Protein AF-A0A9C7UWJ5-F1 (afdb_monomer)

Solvent-accessible surface area (backbone atoms only — not comparable to full-atom values): 11246 Å² total; per-residue (Å²): 145,87,80,79,82,77,72,72,72,71,67,73,74,73,75,82,80,82,84,78,93,74,79,84,79,81,81,75,92,73,81,88,73,91,75,93,77,91,75,90,78,86,78,89,76,78,86,80,87,77,88,75,95,68,94,71,94,70,89,77,74,76,68,77,76,76,69,87,57,76,67,43,80,43,80,74,54,50,46,31,37,37,38,37,32,68,32,47,34,36,40,39,36,30,38,26,44,51,99,92,42,83,45,74,50,74,46,79,48,63,73,46,62,50,75,42,78,47,72,60,86,79,87,41,57,78,41,29,55,48,34,40,36,34,20,52,79,98,45,98,56,69,76,42,76,48,68,53,85,55,77,81,76,68,70,69,79,71,80,76,75,79,78,85,128

Mean predicted aligned error: 18.07 Å

pLDDT: mean 73.16, std 21.97, range [39.0, 98.5]

Secondary structure (DSSP, 8-state):
--SSTTSSTTSTTSSSSSS------------PPP-------------------------------------EEEEEETTEEEEES-BSEEEEEEEEEETTEEEEEEEEE--B-SEEEEE----SEEEEEEEEEEE-TT-SS-SEEEEPPPGGG------------

Sequence (165 aa):
MQTEKRRVLAVAIACLCIVGSGGVVATTHGHPTDGHRTGTMTHEQRAKTTTHDGVGTHDERSGTETSNETVQVEFVNNSTVVIHGAAERVGIGTTWYAPDGVATSYFEYGPLNGTTRIAVPVQGSGTTITYVTVYDDERATPMLTKQRPTAANMTTEPCRGESAA

Radius of gyration: 28.73 Å; Cα contacts (8 Å, |Δi|>4): 184; chains: 1; bounding box: 98×54×60 Å

Foldseek 3Di:
DPPPPPPPVVPPVVPPPPDDPPDDDDDDDDDDDDDDDDDDDDDPPDDDDDDDPDPDDDPPPVPVPQPVPPWDWADPDFFKIKIAAFFAKKKWKKWAADPVGIDIDIDMDDGDGGIDMDGHDDPHHSIGTAKMFTHHPPDPDTPDIGGDDDPVVPPDPDPPPPDDD

Structure (mmCIF, N/CA/C/O backbone):
data_AF-A0A9C7UWJ5-F1
#
_entry.id   AF-A0A9C7UWJ5-F1
#
loop_
_atom_site.group_PDB
_atom_site.id
_atom_site.type_symbol
_atom_site.label_atom_id
_atom_site.label_alt_id
_atom_site.label_comp_id
_atom_site.label_asym_id
_atom_site.label_entity_id
_atom_site.label_seq_id
_atom_site.pdbx_PDB_ins_code
_atom_site.Cartn_x
_atom_site.Cartn_y
_atom_site.Cartn_z
_atom_site.occupancy
_atom_site.B_iso_or_equiv
_atom_site.auth_seq_id
_atom_site.auth_comp_id
_atom_site.auth_asym_id
_atom_site.auth_atom_id
_atom_site.pdbx_PDB_model_num
ATOM 1 N N . MET A 1 1 ? 16.581 -33.499 -31.748 1.00 55.97 1 MET A N 1
ATOM 2 C CA . MET A 1 1 ? 15.179 -33.842 -31.414 1.00 55.97 1 MET A CA 1
ATOM 3 C C . MET A 1 1 ? 14.681 -33.049 -30.188 1.00 55.97 1 MET A C 1
ATOM 5 O O . MET A 1 1 ? 14.139 -33.631 -29.263 1.00 55.97 1 MET A O 1
ATOM 9 N N . GLN A 1 2 ? 14.886 -31.721 -30.141 1.00 52.78 2 GLN A N 1
ATOM 10 C CA . GLN A 1 2 ? 14.542 -30.864 -28.978 1.00 52.78 2 GLN A CA 1
ATOM 11 C C . GLN A 1 2 ? 14.283 -29.393 -29.392 1.00 52.78 2 GLN A C 1
ATOM 13 O O . GLN A 1 2 ? 14.484 -28.467 -28.617 1.00 52.78 2 GLN A O 1
ATOM 18 N N . THR A 1 3 ? 13.853 -29.150 -30.634 1.00 50.06 3 THR A N 1
ATOM 19 C CA . THR A 1 3 ? 13.661 -27.782 -31.167 1.00 50.06 3 THR A CA 1
ATOM 20 C C . THR A 1 3 ? 12.273 -27.520 -31.755 1.00 50.06 3 THR A C 1
ATOM 22 O O . THR A 1 3 ? 12.023 -26.429 -32.254 1.00 50.06 3 THR A O 1
ATOM 25 N N . GLU A 1 4 ? 11.326 -28.454 -31.617 1.00 51.31 4 GLU A N 1
ATOM 26 C CA . GLU A 1 4 ? 9.971 -28.321 -32.190 1.00 51.31 4 GLU A CA 1
ATOM 27 C C . GLU A 1 4 ? 8.853 -28.003 -31.183 1.00 51.31 4 GLU A C 1
ATOM 29 O O . GLU A 1 4 ? 7.706 -27.826 -31.576 1.00 51.31 4 GLU A O 1
ATOM 34 N N . LYS A 1 5 ? 9.142 -27.851 -29.883 1.00 54.97 5 LYS A N 1
ATOM 35 C CA . LYS A 1 5 ? 8.088 -27.606 -28.871 1.00 54.97 5 LYS A CA 1
ATOM 36 C C . LYS A 1 5 ? 7.760 -26.133 -28.590 1.00 54.97 5 LYS A C 1
ATOM 38 O O . LYS A 1 5 ? 6.909 -25.858 -27.755 1.00 54.97 5 LYS A O 1
ATOM 43 N N . ARG A 1 6 ? 8.392 -25.167 -29.271 1.00 54.56 6 ARG A N 1
ATOM 44 C CA . ARG A 1 6 ? 8.208 -23.727 -28.968 1.00 54.56 6 ARG A CA 1
ATOM 45 C C . ARG A 1 6 ? 7.197 -22.987 -29.848 1.00 54.56 6 ARG A C 1
ATOM 47 O O . ARG A 1 6 ? 6.965 -21.808 -29.616 1.00 54.56 6 ARG A O 1
ATOM 54 N N . ARG A 1 7 ? 6.572 -23.645 -30.830 1.00 52.50 7 ARG A N 1
ATOM 55 C CA . ARG A 1 7 ? 5.640 -22.973 -31.760 1.00 52.50 7 ARG A CA 1
ATOM 56 C C . ARG A 1 7 ? 4.157 -23.116 -31.414 1.00 52.50 7 ARG A C 1
ATOM 58 O O . ARG A 1 7 ? 3.351 -22.393 -31.980 1.00 52.50 7 ARG A O 1
ATOM 65 N N . VAL A 1 8 ? 3.790 -23.973 -30.458 1.00 50.09 8 VAL A N 1
ATOM 66 C CA . VAL A 1 8 ? 2.370 -24.214 -30.128 1.00 50.09 8 VAL A CA 1
ATOM 67 C C . VAL A 1 8 ? 1.833 -23.258 -29.049 1.00 50.09 8 VAL A C 1
ATOM 69 O O . VAL A 1 8 ? 0.631 -23.039 -28.973 1.00 50.09 8 VAL A O 1
ATOM 72 N N . LEU A 1 9 ? 2.695 -22.594 -28.266 1.00 44.88 9 LEU A N 1
ATOM 73 C CA . LEU A 1 9 ? 2.237 -21.688 -27.199 1.00 44.88 9 LEU A CA 1
ATOM 74 C C . LEU A 1 9 ? 1.886 -20.265 -27.682 1.00 44.88 9 LEU A C 1
ATOM 76 O O . LEU A 1 9 ? 1.282 -19.500 -26.940 1.00 44.88 9 LEU A O 1
ATOM 80 N N . ALA A 1 10 ? 2.227 -19.905 -28.923 1.00 46.19 10 ALA A N 1
ATOM 81 C CA . ALA A 1 10 ? 1.971 -18.563 -29.457 1.00 46.19 10 ALA A CA 1
ATOM 82 C C . ALA A 1 10 ? 0.534 -18.360 -29.979 1.00 46.19 10 ALA A C 1
ATOM 84 O O . ALA A 1 10 ? 0.124 -17.227 -30.199 1.00 46.19 10 ALA A O 1
ATOM 85 N N . VAL A 1 11 ? -0.248 -19.431 -30.163 1.00 47.09 11 VAL A N 1
ATOM 86 C CA . VAL A 1 11 ? -1.591 -19.339 -30.772 1.00 47.09 11 VAL A CA 1
ATOM 87 C C . VAL A 1 11 ? -2.708 -19.190 -29.725 1.00 47.09 11 VAL A C 1
ATOM 89 O O . VAL A 1 11 ? -3.792 -18.716 -30.048 1.00 47.09 11 VAL A O 1
ATOM 92 N N . ALA A 1 12 ? -2.450 -19.488 -28.447 1.00 45.09 12 ALA A N 1
ATOM 93 C CA . ALA A 1 12 ? -3.475 -19.403 -27.398 1.00 45.09 12 ALA A CA 1
ATOM 94 C C . ALA A 1 12 ? -3.710 -17.982 -26.838 1.00 45.09 12 ALA A C 1
ATOM 96 O O . ALA A 1 12 ? -4.739 -17.738 -26.216 1.00 45.09 12 ALA A O 1
ATOM 97 N N . ILE A 1 13 ? -2.800 -17.028 -27.073 1.00 48.97 13 ILE A N 1
ATOM 98 C CA . ILE A 1 13 ? -2.883 -15.663 -26.506 1.00 48.97 13 ILE A CA 1
ATOM 99 C C . ILE A 1 13 ? -3.601 -14.679 -27.455 1.00 48.97 13 ILE A C 1
ATOM 101 O O . ILE A 1 13 ? -3.895 -13.550 -27.083 1.00 48.97 13 ILE A O 1
ATOM 105 N N . ALA A 1 14 ? -3.970 -15.108 -28.666 1.00 45.56 14 ALA A N 1
ATOM 106 C CA . ALA A 1 14 ? -4.649 -14.250 -29.642 1.00 45.56 14 ALA A CA 1
ATOM 107 C C . ALA A 1 14 ? -6.193 -14.261 -29.553 1.00 45.56 14 ALA A C 1
ATOM 109 O O . ALA A 1 14 ? -6.839 -13.486 -30.251 1.00 45.56 14 ALA A O 1
ATOM 110 N N . CYS A 1 15 ? -6.806 -15.102 -28.708 1.00 46.84 15 CYS A N 1
ATOM 111 C CA . CYS A 1 15 ? -8.275 -15.192 -28.599 1.00 46.84 15 CYS A CA 1
ATOM 112 C C . CYS A 1 15 ? -8.894 -14.397 -27.434 1.00 46.84 15 CYS A C 1
ATOM 114 O O . CYS A 1 15 ? -10.112 -14.410 -27.290 1.00 46.84 15 CYS A O 1
ATOM 116 N N . LEU A 1 16 ? -8.109 -13.674 -26.626 1.00 47.16 16 LEU A N 1
ATOM 117 C CA . LEU A 1 16 ? -8.628 -12.920 -25.473 1.00 47.16 16 LEU A CA 1
ATOM 118 C C . LEU A 1 16 ? -8.595 -11.394 -25.681 1.00 47.16 16 LEU A C 1
ATOM 120 O O . LEU A 1 16 ? -8.307 -10.643 -24.757 1.00 47.16 16 LEU A O 1
ATOM 124 N N . CYS A 1 17 ? -8.872 -10.925 -26.902 1.00 49.44 17 CYS A N 1
ATOM 125 C CA . CYS A 1 17 ? -8.967 -9.488 -27.209 1.00 49.44 17 CYS A CA 1
ATOM 126 C C . CYS A 1 17 ? -10.304 -9.062 -27.838 1.00 49.44 17 CYS A C 1
ATOM 128 O O . CYS A 1 17 ? -10.429 -7.927 -28.284 1.00 49.44 17 CYS A O 1
ATOM 130 N N . ILE A 1 18 ? -11.318 -9.932 -27.883 1.00 55.44 18 ILE A N 1
ATOM 131 C CA . ILE A 1 18 ? -12.601 -9.620 -28.527 1.00 55.44 18 ILE A CA 1
ATOM 132 C C . ILE A 1 18 ? -13.750 -10.031 -27.606 1.00 55.44 18 ILE A C 1
ATOM 134 O O . ILE A 1 18 ? -14.342 -11.065 -27.845 1.00 55.44 18 ILE A O 1
ATOM 138 N N . VAL A 1 19 ? -14.027 -9.270 -26.543 1.00 56.53 19 VAL A N 1
ATOM 139 C CA . VAL A 1 19 ? -15.373 -8.958 -25.998 1.00 56.53 19 VAL A CA 1
ATOM 140 C C . VAL A 1 19 ? -15.148 -7.915 -24.896 1.00 56.53 19 VAL A C 1
ATOM 142 O O . VAL A 1 19 ? -14.568 -8.240 -23.865 1.00 56.53 19 VAL A O 1
ATOM 145 N N . GLY A 1 20 ? -15.595 -6.669 -25.091 1.00 48.12 20 GLY A N 1
ATOM 146 C CA . GLY A 1 20 ? -15.614 -5.695 -23.992 1.00 48.12 20 GLY A CA 1
ATOM 147 C C . GLY A 1 20 ? -15.524 -4.211 -24.345 1.00 48.12 20 GLY A C 1
ATOM 148 O O . GLY A 1 20 ? -15.174 -3.423 -23.476 1.00 48.12 20 GLY A O 1
ATOM 149 N N . SER A 1 21 ? -15.830 -3.786 -25.570 1.00 52.62 21 SER A N 1
ATOM 150 C CA . SER A 1 21 ? -16.110 -2.375 -25.869 1.00 52.62 21 SER A CA 1
ATOM 151 C C . SER A 1 21 ? -17.477 -1.976 -25.289 1.00 52.62 21 SER A C 1
ATOM 153 O O . SER A 1 21 ? -18.479 -1.899 -25.996 1.00 52.62 21 SER A O 1
ATOM 155 N N . GLY A 1 22 ? -17.525 -1.754 -23.974 1.00 45.53 22 GLY A N 1
ATOM 156 C CA . GLY A 1 22 ? -18.630 -1.081 -23.291 1.00 45.53 22 GLY A CA 1
ATOM 157 C C . GLY A 1 22 ? -18.437 0.429 -23.387 1.00 45.53 22 GLY A C 1
ATOM 158 O O . GLY A 1 22 ? -17.491 0.971 -22.823 1.00 45.53 22 GLY A O 1
ATOM 159 N N . GLY A 1 23 ? -19.296 1.088 -24.162 1.00 45.3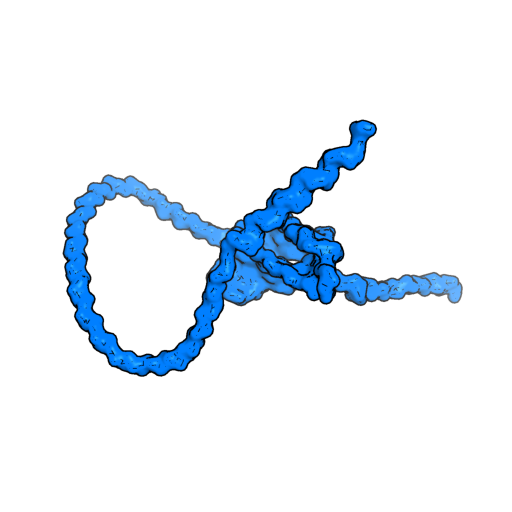4 23 GLY A N 1
ATOM 160 C CA . GLY A 1 23 ? -19.222 2.515 -24.455 1.00 45.34 23 GLY A CA 1
ATOM 161 C C . GLY A 1 23 ? -19.306 3.405 -23.214 1.00 45.34 23 GLY A C 1
ATOM 162 O O . GLY A 1 23 ? -20.116 3.186 -22.316 1.00 45.34 23 GLY A O 1
ATOM 163 N N . VAL A 1 24 ? -18.491 4.457 -23.207 1.00 48.84 24 VAL A N 1
ATOM 164 C CA . VAL A 1 24 ? -18.625 5.574 -22.273 1.00 48.84 24 VAL A CA 1
ATOM 165 C C . VAL A 1 24 ? -19.779 6.443 -22.774 1.00 48.84 24 VAL A C 1
ATOM 167 O O . VAL A 1 24 ? -19.665 7.113 -23.799 1.00 48.84 24 VAL A O 1
ATOM 170 N N . VAL A 1 25 ? -20.917 6.402 -22.079 1.00 56.91 25 VAL A N 1
ATOM 171 C CA . VAL A 1 25 ? -22.013 7.354 -22.287 1.00 56.91 25 VAL A CA 1
ATOM 172 C C . VAL A 1 25 ? -21.593 8.689 -21.682 1.00 56.91 25 VAL A C 1
ATOM 174 O O 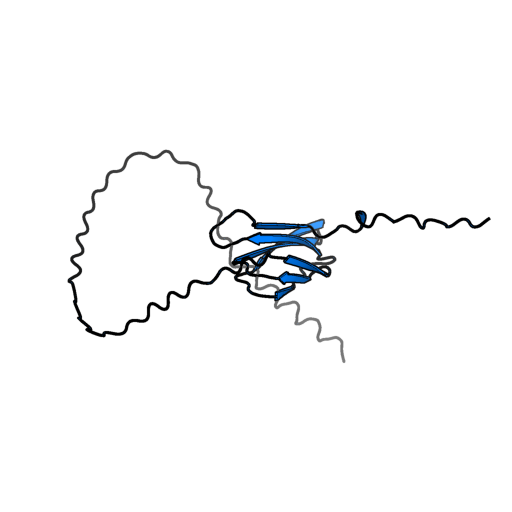. VAL A 1 25 ? -21.433 8.818 -20.471 1.00 56.91 25 VAL A O 1
ATOM 177 N N . ALA A 1 26 ? -21.412 9.688 -22.541 1.00 45.72 26 ALA A N 1
ATOM 178 C CA . ALA A 1 26 ? -21.281 11.078 -22.141 1.00 45.72 26 ALA A CA 1
ATOM 179 C C . ALA A 1 26 ? -22.638 11.573 -21.617 1.00 45.72 26 ALA A C 1
ATOM 181 O O . ALA A 1 26 ? -23.575 11.777 -22.386 1.00 45.72 26 ALA A O 1
ATOM 182 N N . THR A 1 27 ? -22.761 11.769 -20.306 1.00 45.75 27 THR A N 1
ATOM 183 C CA . THR A 1 27 ? -23.927 12.434 -19.716 1.00 45.75 27 THR A CA 1
ATOM 184 C C . THR A 1 27 ? -23.757 13.946 -19.831 1.00 45.75 27 THR A C 1
ATOM 186 O O . THR A 1 27 ? -23.141 14.594 -18.983 1.00 45.75 27 THR A O 1
ATOM 189 N N . THR A 1 28 ? -24.307 14.523 -20.897 1.00 54.28 28 THR A N 1
ATOM 190 C CA . THR A 1 28 ? -24.571 15.962 -20.983 1.00 54.28 28 THR A CA 1
ATOM 191 C C . THR A 1 28 ? -25.624 16.336 -19.942 1.00 54.28 28 THR A C 1
ATOM 193 O O . THR A 1 28 ? -26.683 15.712 -19.885 1.00 54.28 28 THR A O 1
ATOM 196 N N . HIS A 1 29 ? -25.330 17.343 -19.118 1.00 48.00 29 HIS A N 1
ATOM 197 C CA . HIS A 1 29 ? -26.255 17.904 -18.134 1.00 48.00 29 HIS A CA 1
ATOM 198 C C . HIS A 1 29 ? -27.507 18.455 -18.831 1.00 48.00 29 HIS A C 1
ATOM 200 O O . HIS A 1 29 ? -27.479 19.525 -19.438 1.00 48.00 29 HIS A O 1
ATOM 206 N N . GLY A 1 30 ? -28.593 17.687 -18.751 1.00 39.00 30 GLY A N 1
ATOM 207 C CA . GLY A 1 30 ? -29.927 18.058 -19.198 1.00 39.00 30 GLY A CA 1
ATOM 208 C C . GLY A 1 30 ? -30.730 18.673 -18.057 1.00 39.00 30 GLY A C 1
ATOM 209 O O . GLY A 1 30 ? -30.918 18.066 -17.007 1.00 39.00 30 GLY A O 1
ATOM 210 N N . HIS A 1 31 ? -31.182 19.893 -18.302 1.00 47.59 31 HIS A N 1
ATOM 211 C CA . HIS A 1 31 ? -32.135 20.692 -17.541 1.00 47.59 31 HIS A CA 1
ATOM 212 C C . HIS A 1 31 ? -33.383 19.881 -17.112 1.00 47.59 31 HIS A C 1
ATOM 214 O O . HIS A 1 31 ? -33.991 19.240 -17.974 1.00 47.59 31 HIS A O 1
ATOM 220 N N . PRO A 1 32 ? -33.811 19.900 -15.834 1.00 51.19 32 PRO A N 1
ATOM 221 C CA . PRO A 1 32 ? -35.036 19.221 -15.431 1.00 51.19 32 PRO A CA 1
ATOM 222 C C . PRO A 1 32 ? -36.255 20.033 -15.882 1.00 51.19 32 PRO A C 1
ATOM 224 O O . PRO A 1 32 ? -36.449 21.172 -15.464 1.00 51.19 32 PRO A O 1
ATOM 227 N N . THR A 1 33 ? -37.080 19.435 -16.741 1.00 55.97 33 THR A N 1
ATOM 228 C CA . THR A 1 33 ? -38.462 19.872 -16.957 1.00 55.97 33 THR A CA 1
ATOM 229 C C . THR A 1 33 ? -39.390 18.933 -16.203 1.00 55.97 33 THR A C 1
ATOM 231 O O . THR A 1 33 ? -39.249 17.712 -16.261 1.00 55.97 33 THR A O 1
ATOM 234 N N . ASP A 1 34 ? -40.297 19.554 -15.455 1.00 50.03 34 ASP A N 1
ATOM 235 C CA . ASP A 1 34 ? -41.362 18.940 -14.677 1.00 50.03 34 ASP A CA 1
ATOM 236 C C . ASP A 1 34 ? -42.149 17.894 -15.471 1.00 50.03 34 ASP A C 1
ATOM 238 O O . ASP A 1 34 ? -42.576 18.119 -16.605 1.00 50.03 34 ASP A O 1
ATOM 242 N N . GLY A 1 35 ? -42.398 16.761 -14.820 1.00 49.16 35 GLY A N 1
ATOM 243 C CA . GLY A 1 35 ? -43.158 15.648 -15.368 1.00 49.16 35 GLY A CA 1
ATOM 244 C C . GLY A 1 35 ? -43.847 14.866 -14.261 1.00 49.16 35 GLY A C 1
ATOM 245 O O . GLY A 1 35 ? -43.389 13.802 -13.855 1.00 49.16 35 GLY A O 1
ATOM 246 N N . HIS A 1 36 ? -44.957 15.418 -13.777 1.00 46.66 36 HIS A N 1
ATOM 247 C CA . HIS A 1 36 ? -45.952 14.766 -12.930 1.00 46.66 36 HIS A CA 1
ATOM 248 C C . HIS A 1 36 ? -46.243 13.326 -13.400 1.00 46.66 36 HIS A C 1
ATOM 250 O O . HIS A 1 36 ? -46.740 13.121 -14.510 1.00 46.66 36 HIS A O 1
ATOM 256 N N . ARG A 1 37 ? -46.050 12.323 -12.533 1.00 53.62 37 ARG A N 1
ATOM 257 C CA . ARG A 1 37 ? -46.791 11.061 -12.657 1.00 53.62 37 ARG A CA 1
ATOM 258 C C . ARG A 1 37 ? -47.089 10.450 -11.295 1.00 53.62 37 ARG A C 1
ATOM 260 O O . ARG A 1 37 ? -46.268 9.793 -10.667 1.00 53.62 37 ARG A O 1
ATOM 267 N N . THR A 1 38 ? -48.316 10.700 -10.869 1.00 54.53 38 THR A N 1
ATOM 268 C CA . THR A 1 38 ? -49.018 10.058 -9.765 1.00 54.53 38 THR A CA 1
ATOM 269 C C . THR A 1 38 ? -49.224 8.579 -10.097 1.00 54.53 38 THR A C 1
ATOM 271 O O . THR A 1 38 ? -49.819 8.245 -11.121 1.00 54.53 38 THR A O 1
ATOM 274 N N . GLY A 1 39 ? -48.732 7.697 -9.231 1.00 54.81 39 GLY A N 1
ATOM 275 C CA . GLY A 1 39 ? -48.933 6.254 -9.314 1.00 54.81 39 GLY A CA 1
ATOM 276 C C . GLY A 1 39 ? -49.026 5.672 -7.911 1.00 54.81 39 GLY A C 1
ATOM 277 O O . GLY A 1 39 ? -48.030 5.248 -7.339 1.00 54.81 39 GLY A O 1
ATOM 278 N N . THR A 1 40 ? -50.226 5.697 -7.340 1.00 52.88 40 THR A N 1
ATOM 279 C CA . THR A 1 40 ? -50.583 4.972 -6.119 1.00 52.88 40 THR A CA 1
ATOM 280 C C . THR A 1 40 ? -50.515 3.470 -6.390 1.00 52.88 40 THR A C 1
ATOM 282 O O . THR A 1 40 ? -51.388 2.933 -7.071 1.00 52.88 40 THR A O 1
ATOM 285 N N . MET A 1 41 ? -49.499 2.787 -5.861 1.00 53.53 41 MET A N 1
ATOM 286 C CA . MET A 1 41 ? -49.518 1.331 -5.717 1.00 53.53 41 MET A CA 1
ATOM 287 C C . MET A 1 41 ? -49.726 0.980 -4.248 1.00 53.53 41 MET A C 1
ATOM 289 O O . MET A 1 41 ? -48.795 0.928 -3.449 1.00 53.53 41 MET A O 1
ATOM 293 N N . THR A 1 42 ? -50.992 0.759 -3.911 1.00 50.62 42 THR A N 1
ATOM 294 C CA . THR A 1 42 ? -51.425 0.104 -2.681 1.00 50.62 42 THR A CA 1
ATOM 295 C C . THR A 1 42 ? -51.027 -1.366 -2.764 1.00 50.62 42 THR A C 1
ATOM 297 O O . THR A 1 42 ? -51.662 -2.137 -3.478 1.00 50.62 42 THR A O 1
ATOM 300 N N . HIS A 1 43 ? -49.979 -1.761 -2.044 1.00 54.22 43 HIS A N 1
ATOM 301 C CA . HIS A 1 43 ? -49.721 -3.163 -1.734 1.00 54.22 43 HIS A CA 1
ATOM 302 C C . HIS A 1 43 ? -50.138 -3.433 -0.291 1.00 54.22 43 HIS A C 1
ATOM 304 O O . HIS A 1 43 ? -49.416 -3.180 0.670 1.00 54.22 43 HIS A O 1
ATOM 310 N N . GLU A 1 44 ? -51.357 -3.948 -0.176 1.00 56.84 44 GLU A N 1
ATOM 311 C CA . GLU A 1 44 ? -51.879 -4.646 0.986 1.00 56.84 44 GLU A CA 1
ATOM 312 C C . GLU A 1 44 ? -51.077 -5.947 1.162 1.00 56.84 44 GLU A C 1
ATOM 314 O O . GLU A 1 44 ? -51.391 -6.980 0.572 1.00 56.84 44 GLU A O 1
ATOM 319 N N . GLN A 1 45 ? -49.994 -5.902 1.939 1.00 48.34 45 GLN A N 1
ATOM 320 C CA . GLN A 1 45 ? -49.320 -7.113 2.403 1.00 48.34 45 GLN A CA 1
ATOM 321 C C . GLN A 1 45 ? -49.750 -7.412 3.834 1.00 48.34 45 GLN A C 1
ATOM 323 O O . GLN A 1 45 ? -49.204 -6.942 4.828 1.00 48.34 45 GLN A O 1
ATOM 328 N N . ARG A 1 46 ? -50.823 -8.202 3.862 1.00 56.53 46 ARG A N 1
ATOM 329 C CA . ARG A 1 46 ? -51.408 -8.946 4.970 1.00 56.53 46 ARG A CA 1
ATOM 330 C C . ARG A 1 46 ? -50.368 -9.391 6.003 1.00 56.53 46 ARG A C 1
ATOM 332 O O . ARG A 1 46 ? -49.490 -10.204 5.719 1.00 56.53 46 ARG A O 1
ATOM 339 N N . ALA A 1 47 ? -50.561 -8.897 7.221 1.00 52.41 47 ALA A N 1
ATOM 340 C CA . ALA A 1 47 ? -49.888 -9.344 8.427 1.00 52.41 47 ALA A CA 1
ATOM 341 C C . ALA A 1 47 ? -50.018 -10.866 8.613 1.00 52.41 47 ALA A C 1
ATOM 343 O O . ALA A 1 47 ? -51.117 -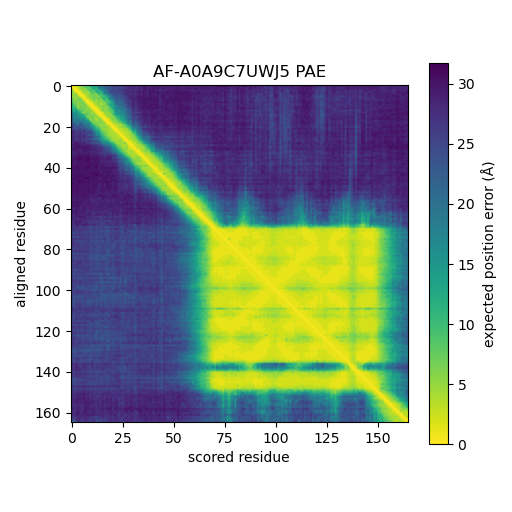11.426 8.555 1.00 52.41 47 ALA A O 1
ATOM 344 N N . LYS A 1 48 ? -48.891 -11.523 8.896 1.00 54.78 48 LYS A N 1
ATOM 345 C CA . LYS A 1 48 ? -48.857 -12.838 9.536 1.00 54.78 48 LYS A CA 1
ATOM 346 C C . LYS A 1 48 ? -48.062 -12.707 10.826 1.00 54.78 48 LYS A C 1
ATOM 348 O O . LYS A 1 48 ? -46.839 -12.793 10.836 1.00 54.78 48 LYS A O 1
ATOM 353 N N . THR A 1 49 ? -48.793 -12.461 11.902 1.00 50.66 49 THR A N 1
ATOM 354 C CA . THR A 1 49 ? -48.307 -12.522 13.276 1.00 50.66 49 THR A CA 1
ATOM 355 C C . THR A 1 49 ? -48.134 -13.995 13.641 1.00 50.66 49 THR A C 1
ATOM 357 O O . THR A 1 49 ? -49.120 -14.722 13.748 1.00 50.66 49 THR A O 1
ATOM 360 N N . THR A 1 50 ? -46.894 -14.447 13.810 1.00 53.06 50 THR A N 1
ATOM 361 C CA . THR A 1 50 ? -46.601 -15.674 14.558 1.00 53.06 50 THR A CA 1
ATOM 362 C C . THR A 1 50 ? -45.887 -15.248 15.829 1.00 53.06 50 THR A C 1
ATOM 364 O O . THR A 1 50 ? -44.709 -14.904 15.810 1.00 53.06 50 THR A O 1
ATOM 367 N N . THR A 1 51 ? -46.646 -15.231 16.919 1.00 54.34 51 THR A N 1
ATOM 368 C CA . THR A 1 51 ? -46.157 -15.088 18.287 1.00 54.34 51 THR A CA 1
ATOM 369 C C . THR A 1 51 ? -45.300 -16.302 18.632 1.00 54.34 51 THR A C 1
ATOM 371 O O . THR A 1 51 ? -45.806 -17.422 18.672 1.00 54.34 51 THR A O 1
ATOM 374 N N . HIS A 1 52 ? -44.013 -16.080 18.883 1.00 54.75 52 HIS A N 1
ATOM 375 C CA . HIS A 1 52 ? -43.181 -16.997 19.651 1.00 54.75 52 HIS A CA 1
ATOM 376 C C . HIS A 1 52 ? -42.826 -16.295 20.961 1.00 54.75 52 HIS A C 1
ATOM 378 O O . HIS A 1 52 ? -41.928 -15.458 21.002 1.00 54.75 52 HIS A O 1
ATOM 384 N N . ASP A 1 53 ? -43.565 -16.632 22.020 1.00 51.44 53 ASP A N 1
ATOM 385 C CA . ASP A 1 53 ? -43.160 -16.374 23.399 1.00 51.44 53 ASP A CA 1
ATOM 386 C C . ASP A 1 53 ? -41.957 -17.268 23.712 1.00 51.44 53 ASP A C 1
ATOM 388 O O . ASP A 1 53 ? -42.084 -18.449 24.035 1.00 51.44 53 ASP A O 1
ATOM 392 N N . GLY A 1 54 ? -40.770 -16.695 23.541 1.00 53.06 54 GLY A N 1
ATOM 393 C CA . GLY A 1 54 ? -39.496 -17.263 23.948 1.00 53.06 54 GLY A CA 1
ATOM 394 C C . GLY A 1 54 ? -38.767 -16.257 24.823 1.00 53.06 54 GLY A C 1
ATOM 395 O O . GLY A 1 54 ? -37.978 -15.458 24.332 1.00 53.06 54 GLY A O 1
ATOM 396 N N . VAL A 1 55 ? -39.059 -16.292 26.124 1.00 60.47 55 VAL A N 1
ATOM 397 C CA . VAL A 1 55 ? -38.240 -15.677 27.173 1.00 60.47 55 VAL A CA 1
ATOM 398 C C . VAL A 1 55 ? -36.833 -16.263 27.071 1.00 60.47 55 VAL A C 1
ATOM 400 O O . VAL A 1 55 ? -36.622 -17.451 27.300 1.00 60.47 55 VAL A O 1
ATOM 403 N N . GLY A 1 56 ? -35.887 -15.409 26.700 1.00 48.50 56 GLY A N 1
ATOM 404 C CA . GLY A 1 56 ? -34.471 -15.718 26.561 1.00 48.50 56 GLY A CA 1
ATOM 405 C C . GLY A 1 56 ? -33.697 -14.416 26.441 1.00 48.50 56 GLY A C 1
ATOM 406 O O . GLY A 1 56 ? -33.282 -14.021 25.360 1.00 48.50 56 GLY A O 1
ATOM 407 N N . THR A 1 57 ? -33.579 -13.710 27.561 1.00 54.19 57 THR A N 1
ATOM 408 C CA . THR A 1 57 ? -32.706 -12.551 27.742 1.00 54.19 57 THR A CA 1
ATOM 409 C C . THR A 1 57 ? -31.257 -12.956 27.505 1.00 54.19 57 THR A C 1
ATOM 411 O O . THR A 1 57 ? -30.648 -13.546 28.389 1.00 54.19 57 THR A O 1
ATOM 414 N N . HIS A 1 58 ? -30.706 -12.621 26.347 1.00 46.78 58 HIS A N 1
ATOM 415 C CA . HIS A 1 58 ? -29.287 -12.320 26.193 1.00 46.78 58 HIS A CA 1
ATOM 416 C C . HIS A 1 58 ? -29.170 -11.340 25.025 1.00 46.78 58 HIS A C 1
ATOM 418 O O . HIS A 1 58 ? -29.057 -11.725 23.864 1.00 46.78 58 HIS A O 1
ATOM 424 N N . ASP A 1 59 ? -29.253 -10.049 25.358 1.00 47.94 59 ASP A N 1
ATOM 425 C CA . ASP A 1 59 ? -28.670 -8.980 24.551 1.00 47.94 59 ASP A CA 1
ATOM 426 C C . ASP A 1 59 ? -27.156 -9.228 24.509 1.00 47.94 59 ASP A C 1
ATOM 428 O O . ASP A 1 59 ? -26.372 -8.627 25.243 1.00 47.94 59 ASP A O 1
ATOM 432 N N . GLU A 1 60 ? -26.725 -10.150 23.652 1.00 52.41 60 GLU A N 1
ATOM 433 C CA . GLU A 1 60 ? -25.345 -10.228 23.191 1.00 52.41 60 GLU A CA 1
ATOM 434 C C . GLU A 1 60 ? -25.160 -9.102 22.172 1.00 52.41 60 GLU A C 1
ATOM 436 O O . GLU A 1 60 ? -24.991 -9.289 20.967 1.00 52.41 60 GLU A O 1
ATOM 441 N N . ARG A 1 61 ? -25.254 -7.868 22.681 1.00 48.44 61 ARG A N 1
ATOM 442 C CA . ARG A 1 61 ? -24.722 -6.693 22.016 1.00 48.44 61 ARG A CA 1
ATOM 443 C C . ARG A 1 61 ? -23.219 -6.921 21.983 1.00 48.44 61 ARG A C 1
ATOM 445 O O . ARG A 1 61 ? -22.506 -6.498 22.888 1.00 48.44 61 ARG A O 1
ATOM 452 N N . SER A 1 62 ? -22.767 -7.636 20.955 1.00 49.59 62 SER A N 1
ATOM 453 C CA . SER A 1 62 ? -21.378 -7.711 20.527 1.00 49.59 62 SER A CA 1
ATOM 454 C C . SER A 1 62 ? -20.993 -6.305 20.084 1.00 49.59 62 SER A C 1
ATOM 456 O O . SER A 1 62 ? -20.943 -5.985 18.901 1.00 49.59 62 SER A O 1
ATOM 458 N N . GLY A 1 63 ? -20.836 -5.415 21.064 1.00 47.47 63 GLY A N 1
ATOM 459 C CA . GLY A 1 63 ? -20.099 -4.191 20.891 1.00 47.47 63 GLY A CA 1
ATOM 460 C C . GLY A 1 63 ? -18.704 -4.653 20.551 1.00 47.47 63 GLY A C 1
ATOM 461 O O . GLY A 1 63 ? -17.999 -5.160 21.418 1.00 47.47 63 GLY A O 1
ATOM 462 N N . THR A 1 64 ? -18.355 -4.562 19.274 1.00 49.69 64 THR A N 1
ATOM 463 C CA . THR A 1 64 ? -16.969 -4.576 18.846 1.00 49.69 64 THR A CA 1
ATOM 464 C C . THR A 1 64 ? -16.309 -3.476 19.664 1.00 49.69 64 THR A C 1
ATOM 466 O O . THR A 1 64 ? -16.510 -2.293 19.396 1.00 49.69 64 THR A O 1
ATOM 469 N N . GLU A 1 65 ? -15.650 -3.852 20.759 1.00 42.78 65 GLU A N 1
ATOM 470 C CA . GLU A 1 65 ? -14.783 -2.950 21.491 1.00 42.78 65 GLU A CA 1
ATOM 471 C C . GLU A 1 65 ? -13.716 -2.564 20.479 1.00 42.78 65 GLU A C 1
ATOM 473 O O . GLU A 1 65 ? -12.798 -3.333 20.190 1.00 42.78 65 GLU A O 1
ATOM 478 N N . THR A 1 66 ? -13.904 -1.403 19.854 1.00 48.56 66 THR A N 1
ATOM 479 C CA . THR A 1 66 ? -12.897 -0.754 19.031 1.00 48.56 66 THR A CA 1
ATOM 480 C C . THR A 1 66 ? -11.776 -0.389 19.987 1.00 48.56 66 THR A C 1
ATOM 482 O O . THR A 1 66 ? -11.715 0.720 20.518 1.00 48.56 66 THR A O 1
ATOM 485 N N . SER A 1 67 ? -10.937 -1.381 20.297 1.00 52.41 67 SER A N 1
ATOM 486 C CA . SER A 1 67 ? -9.661 -1.176 20.950 1.00 52.41 67 SER A CA 1
ATOM 487 C C . SER A 1 67 ? -8.990 -0.079 20.149 1.00 52.41 67 SER A C 1
ATOM 489 O O . SER A 1 67 ? -8.821 -0.202 18.935 1.00 52.41 67 SER A O 1
ATOM 491 N N . ASN A 1 68 ? -8.700 1.031 20.817 1.00 57.97 68 ASN A N 1
ATOM 492 C CA . ASN A 1 68 ? -8.131 2.232 20.221 1.00 57.97 68 ASN A CA 1
ATOM 493 C C . ASN A 1 68 ? -6.637 1.998 19.914 1.00 57.97 68 ASN A C 1
ATOM 495 O O . ASN A 1 68 ? -5.773 2.802 20.260 1.00 57.97 68 ASN A O 1
ATOM 499 N N . GLU A 1 69 ? -6.319 0.827 19.363 1.00 69.06 69 GLU A N 1
ATOM 500 C CA . GLU A 1 69 ? -4.994 0.446 18.923 1.00 69.06 69 GLU A CA 1
ATOM 501 C C . GLU A 1 69 ? -4.672 1.286 17.693 1.00 69.06 69 GLU A C 1
ATOM 503 O O . GLU A 1 69 ? -5.274 1.146 16.628 1.00 69.06 69 GLU A O 1
ATOM 508 N N . THR A 1 70 ? -3.731 2.211 17.867 1.00 88.44 70 THR A N 1
ATOM 509 C CA . THR A 1 70 ? -3.229 3.055 16.788 1.00 88.44 70 THR A CA 1
ATOM 510 C C . THR A 1 70 ? -2.731 2.175 15.648 1.00 88.44 70 THR A C 1
ATOM 512 O O . THR A 1 70 ? -1.773 1.420 15.828 1.00 88.44 70 THR A O 1
ATOM 515 N N . VAL A 1 71 ? -3.341 2.305 14.467 1.00 94.19 71 VAL A N 1
ATOM 516 C CA . VAL A 1 71 ? -2.904 1.560 13.283 1.00 94.19 71 VAL A CA 1
ATOM 517 C C . VAL A 1 71 ? -1.462 1.925 12.930 1.00 94.19 71 VAL A C 1
ATOM 519 O O . VAL A 1 71 ? -1.105 3.103 12.844 1.00 94.19 71 VAL A O 1
ATOM 522 N N . GLN A 1 72 ? -0.630 0.913 12.683 1.00 96.94 72 GLN A N 1
ATOM 523 C CA . GLN A 1 72 ? 0.759 1.080 12.251 1.00 96.94 72 GLN A CA 1
ATOM 524 C C . GLN A 1 72 ? 1.004 0.424 10.894 1.00 96.94 72 GLN A C 1
ATOM 526 O O . GLN A 1 72 ? 0.388 -0.576 10.536 1.00 96.94 72 GLN A O 1
ATOM 531 N N . VAL A 1 73 ? 1.937 0.999 10.133 1.00 97.56 73 VAL A N 1
ATOM 532 C CA . VAL A 1 73 ? 2.298 0.548 8.783 1.00 97.56 73 VAL A CA 1
ATOM 533 C C . VAL A 1 73 ? 3.808 0.367 8.693 1.00 97.56 73 VAL A C 1
ATOM 535 O O . VAL A 1 73 ? 4.559 1.327 8.893 1.00 97.56 73 VAL A O 1
ATOM 538 N N . GLU A 1 74 ? 4.260 -0.823 8.317 1.00 97.88 74 GLU A N 1
ATOM 539 C CA . GLU A 1 74 ? 5.673 -1.166 8.150 1.00 97.88 74 GLU A CA 1
ATOM 540 C C . GLU A 1 74 ? 5.976 -1.600 6.713 1.00 97.88 74 GLU A C 1
ATOM 542 O O . GLU A 1 74 ? 5.441 -2.588 6.210 1.00 97.88 74 GLU A O 1
ATOM 547 N N . PHE A 1 75 ? 6.869 -0.880 6.033 1.00 97.38 75 PHE A N 1
ATOM 548 C CA . PHE A 1 75 ? 7.347 -1.283 4.709 1.00 97.38 75 PHE A CA 1
ATOM 549 C C . PHE A 1 75 ? 8.424 -2.354 4.861 1.00 97.38 75 PHE A C 1
ATOM 551 O O . PHE A 1 75 ? 9.536 -2.054 5.288 1.00 97.38 75 PHE A O 1
ATOM 558 N N . VAL A 1 76 ? 8.117 -3.591 4.474 1.00 97.88 76 VAL A N 1
ATOM 559 C CA . VAL A 1 76 ? 9.058 -4.715 4.602 1.00 97.88 76 VAL A CA 1
ATOM 560 C C . VAL A 1 76 ? 10.038 -4.749 3.431 1.00 97.88 76 VAL A C 1
ATOM 562 O O . VAL A 1 76 ? 11.228 -4.983 3.612 1.00 97.88 76 VAL A O 1
ATOM 565 N N . ASN A 1 77 ? 9.540 -4.549 2.209 1.00 96.44 77 ASN A N 1
ATOM 566 C CA . ASN A 1 77 ? 10.350 -4.494 0.989 1.00 96.44 77 ASN A CA 1
ATOM 567 C C . ASN A 1 77 ? 9.609 -3.718 -0.119 1.00 96.44 77 ASN A C 1
ATOM 569 O O . ASN A 1 77 ? 8.631 -3.020 0.146 1.00 96.44 77 ASN A O 1
ATOM 573 N N . ASN A 1 78 ? 10.080 -3.786 -1.370 1.00 97.12 78 ASN A N 1
ATOM 574 C CA . ASN A 1 78 ? 9.495 -3.053 -2.503 1.00 97.12 78 ASN A CA 1
ATOM 575 C C . ASN A 1 78 ? 8.030 -3.393 -2.791 1.00 97.12 78 ASN A C 1
ATOM 577 O O . ASN A 1 78 ? 7.300 -2.506 -3.204 1.00 97.12 78 ASN A O 1
ATOM 581 N N . SER A 1 79 ? 7.572 -4.610 -2.520 1.00 97.50 79 SER A N 1
ATOM 582 C CA . SER A 1 79 ? 6.212 -5.058 -2.843 1.00 97.50 79 SER A CA 1
ATOM 583 C C . SER A 1 79 ? 5.455 -5.613 -1.638 1.00 97.50 79 SER A C 1
ATOM 585 O O . SER A 1 79 ? 4.404 -6.225 -1.802 1.00 97.50 79 SER A O 1
ATOM 587 N N . THR A 1 80 ? 5.969 -5.436 -0.421 1.00 98.31 80 THR A N 1
ATOM 588 C CA . THR A 1 80 ? 5.352 -5.971 0.796 1.00 98.31 80 THR A CA 1
ATOM 589 C C . THR A 1 80 ? 5.268 -4.917 1.891 1.00 98.31 80 THR A C 1
ATOM 591 O O . THR A 1 80 ? 6.264 -4.259 2.205 1.00 98.31 80 THR A O 1
ATOM 594 N N . VAL A 1 81 ? 4.100 -4.830 2.520 1.00 98.44 81 VAL A N 1
ATOM 595 C CA . VAL A 1 81 ? 3.832 -4.020 3.712 1.00 98.44 81 VAL A CA 1
ATOM 596 C C . VAL A 1 81 ? 3.189 -4.885 4.800 1.00 98.44 81 VAL A C 1
ATOM 598 O O . VAL A 1 81 ? 2.525 -5.875 4.495 1.00 98.44 81 VAL A O 1
ATOM 601 N N . VAL A 1 82 ? 3.397 -4.534 6.064 1.00 98.44 82 VAL A N 1
ATOM 602 C CA . VAL A 1 82 ? 2.662 -5.081 7.209 1.00 98.44 82 VAL A CA 1
ATOM 603 C C . VAL A 1 82 ? 1.821 -3.968 7.829 1.00 98.44 82 VAL A C 1
ATOM 605 O O . VAL A 1 82 ? 2.302 -2.849 8.010 1.00 98.44 82 VAL A O 1
ATOM 608 N N . ILE A 1 83 ? 0.558 -4.272 8.105 1.00 97.75 83 ILE A N 1
ATOM 609 C CA . ILE A 1 83 ? -0.405 -3.397 8.773 1.00 97.75 83 ILE A CA 1
ATOM 610 C C . ILE A 1 83 ? -0.695 -4.004 10.145 1.00 97.75 83 ILE A C 1
ATOM 612 O O . ILE A 1 83 ? -1.044 -5.182 10.220 1.00 97.75 83 ILE A O 1
ATOM 616 N N . HIS A 1 84 ? -0.540 -3.219 11.207 1.00 96.75 84 HIS A N 1
ATOM 617 C CA . HIS A 1 84 ? -0.893 -3.605 12.574 1.00 96.75 84 HIS A CA 1
ATOM 618 C C . HIS A 1 84 ? -2.112 -2.805 13.030 1.00 96.75 84 HIS A C 1
ATOM 620 O O . HIS A 1 84 ? -2.100 -1.582 12.904 1.00 96.75 84 HIS A O 1
ATOM 626 N N . GLY A 1 85 ? -3.122 -3.477 1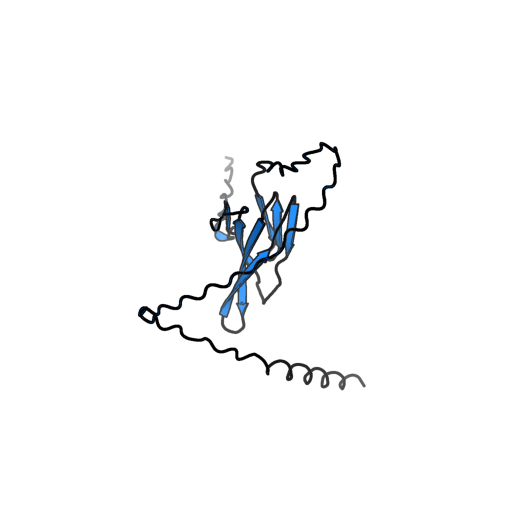3.572 1.00 94.06 85 GLY A N 1
ATOM 627 C CA . GLY A 1 85 ? -4.382 -2.891 14.028 1.00 94.06 85 GLY A CA 1
ATOM 628 C C . GLY A 1 85 ? -5.570 -3.289 13.148 1.00 94.06 85 GLY A C 1
ATOM 629 O O . GLY A 1 85 ? -5.459 -4.135 12.258 1.00 94.06 85 GLY A O 1
ATOM 630 N N . ALA A 1 86 ? -6.723 -2.678 13.409 1.00 93.25 86 ALA A N 1
ATOM 631 C CA . ALA A 1 86 ? -7.934 -2.868 12.617 1.00 93.25 86 ALA A CA 1
ATOM 632 C C . ALA A 1 86 ? -8.054 -1.789 11.532 1.00 93.25 86 ALA A C 1
ATOM 634 O O . ALA A 1 86 ? -7.798 -0.613 11.785 1.00 93.25 86 ALA A O 1
ATOM 635 N N . ALA A 1 87 ? -8.441 -2.191 10.324 1.00 93.56 87 ALA A N 1
ATOM 636 C CA . ALA A 1 87 ? -8.685 -1.281 9.211 1.00 93.56 87 ALA A CA 1
ATOM 637 C C . ALA A 1 87 ? -9.764 -1.851 8.294 1.00 93.56 87 ALA A C 1
ATOM 639 O O . ALA A 1 87 ? -9.638 -2.982 7.828 1.00 93.56 87 ALA A O 1
ATOM 640 N N . GLU A 1 88 ? -10.771 -1.056 7.951 1.00 93.56 88 GLU A N 1
ATOM 641 C CA . GLU A 1 88 ? -11.798 -1.497 7.000 1.00 93.56 88 GLU A CA 1
ATOM 642 C C . GLU A 1 88 ? -11.271 -1.546 5.575 1.00 93.56 88 GLU A C 1
ATOM 644 O O . GLU A 1 88 ? -11.622 -2.425 4.790 1.00 93.56 88 GLU A O 1
ATOM 649 N N . ARG A 1 89 ? -10.401 -0.593 5.235 1.00 95.62 89 ARG A N 1
ATOM 650 C CA . ARG A 1 89 ? -9.797 -0.513 3.913 1.00 95.62 89 ARG A CA 1
ATOM 651 C C . ARG A 1 89 ? -8.377 0.019 3.996 1.00 95.62 89 ARG A C 1
ATOM 653 O O . ARG A 1 89 ? -8.078 0.973 4.711 1.00 95.62 89 ARG A O 1
ATOM 660 N N . VAL A 1 90 ? -7.504 -0.573 3.196 1.00 97.19 90 VAL A N 1
ATOM 661 C CA . VAL A 1 90 ? -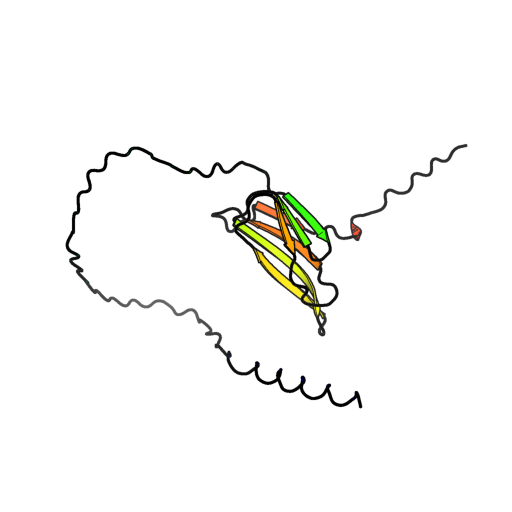6.112 -0.184 3.008 1.00 97.19 90 VAL A CA 1
ATOM 662 C C . VAL A 1 90 ? -5.853 -0.019 1.517 1.00 97.19 90 VAL A C 1
ATOM 664 O O . VAL A 1 90 ? -5.871 -0.987 0.761 1.00 97.19 90 VAL A O 1
ATOM 667 N N . GLY A 1 91 ? -5.596 1.218 1.104 1.00 97.69 91 GLY A N 1
ATOM 668 C CA . GLY A 1 91 ? -5.145 1.578 -0.232 1.00 97.69 91 GLY A CA 1
ATOM 669 C C . GLY A 1 91 ? -3.623 1.550 -0.333 1.00 97.69 91 GLY A C 1
ATOM 670 O O . GLY A 1 91 ? -2.933 2.140 0.496 1.00 97.69 91 GLY A O 1
ATOM 671 N N . ILE A 1 92 ? -3.080 0.900 -1.358 1.00 98.50 92 ILE A N 1
ATOM 672 C CA . ILE A 1 92 ? -1.640 0.802 -1.607 1.00 98.50 92 ILE A CA 1
ATOM 673 C C . ILE A 1 92 ? -1.337 1.334 -3.003 1.00 98.50 92 ILE A C 1
ATOM 675 O O . ILE A 1 92 ? -1.719 0.734 -4.009 1.00 98.50 92 ILE A O 1
ATOM 679 N N . GLY A 1 93 ? -0.611 2.450 -3.055 1.00 98.31 93 GLY A N 1
ATOM 680 C CA . GLY A 1 93 ? -0.088 3.016 -4.292 1.00 98.31 93 GLY A CA 1
ATOM 681 C C . GLY A 1 93 ? 1.282 2.440 -4.631 1.00 98.31 93 GLY A C 1
ATOM 682 O O . GLY A 1 93 ? 2.152 2.317 -3.764 1.00 98.31 93 GLY A O 1
ATOM 683 N N . THR A 1 94 ? 1.487 2.112 -5.902 1.00 98.25 94 THR A N 1
ATOM 684 C CA . THR A 1 94 ? 2.743 1.570 -6.430 1.00 98.25 94 THR A CA 1
ATOM 685 C C . THR A 1 94 ? 3.193 2.326 -7.675 1.00 98.25 94 THR A C 1
ATOM 687 O O . THR A 1 94 ? 2.364 2.855 -8.417 1.00 98.25 94 THR A O 1
ATOM 690 N N . THR A 1 95 ? 4.501 2.334 -7.923 1.00 97.81 95 THR A N 1
ATOM 691 C CA . THR A 1 95 ? 5.125 2.732 -9.192 1.00 97.81 95 THR A CA 1
ATOM 692 C C . THR A 1 95 ? 5.906 1.565 -9.784 1.00 97.81 95 THR A C 1
ATOM 694 O O . THR A 1 95 ? 6.398 0.701 -9.056 1.00 97.81 95 THR A O 1
ATOM 697 N N . TRP A 1 96 ? 6.018 1.521 -11.108 1.00 97.69 96 TRP A N 1
ATOM 698 C CA . TRP A 1 96 ? 6.760 0.492 -11.841 1.00 97.69 96 TRP A CA 1
ATOM 699 C C . TRP A 1 96 ? 7.139 0.991 -13.244 1.00 97.69 96 TRP A C 1
ATOM 701 O O . TRP A 1 96 ? 6.658 2.034 -13.686 1.00 97.69 96 TRP A O 1
ATOM 711 N N . TYR A 1 97 ? 8.020 0.268 -13.939 1.00 97.06 97 TYR A N 1
ATOM 712 C CA . TYR A 1 97 ? 8.434 0.602 -15.304 1.00 97.06 97 TYR A CA 1
ATOM 713 C C . TYR A 1 97 ? 7.684 -0.248 -16.335 1.00 97.06 97 TYR A C 1
ATOM 715 O O . TYR A 1 97 ? 7.848 -1.470 -16.399 1.00 97.06 97 TYR A O 1
ATOM 723 N N . ALA A 1 98 ? 6.873 0.426 -17.142 1.00 96.69 98 ALA A N 1
ATOM 724 C CA . ALA A 1 98 ? 6.195 -0.093 -18.318 1.00 96.69 98 ALA A CA 1
ATOM 725 C C . ALA A 1 98 ? 7.055 0.111 -19.585 1.00 96.69 98 ALA A C 1
ATOM 727 O O . ALA A 1 98 ? 8.032 0.866 -19.552 1.00 96.69 98 ALA A O 1
ATOM 728 N N . PRO A 1 99 ? 6.723 -0.536 -20.721 1.00 97.00 99 PRO A N 1
ATOM 729 C CA . PRO A 1 99 ? 7.446 -0.332 -21.980 1.00 97.00 99 PRO A CA 1
ATOM 730 C C . PRO A 1 99 ? 7.469 1.122 -22.480 1.00 97.00 99 PRO A C 1
ATOM 732 O O . PRO A 1 99 ? 8.382 1.496 -23.211 1.00 97.00 99 PRO A O 1
ATOM 735 N N . ASP A 1 100 ? 6.479 1.929 -22.101 1.00 96.38 100 ASP A N 1
ATOM 736 C CA . ASP A 1 100 ? 6.285 3.325 -22.503 1.00 96.38 100 ASP A CA 1
ATOM 737 C C . ASP A 1 100 ? 6.708 4.349 -21.434 1.00 96.38 100 ASP A C 1
ATOM 739 O O . ASP A 1 100 ? 6.682 5.552 -21.699 1.00 96.38 100 ASP A O 1
ATOM 743 N N . GLY A 1 101 ? 7.147 3.906 -20.250 1.00 96.19 101 GLY A N 1
ATOM 744 C CA . GLY A 1 101 ? 7.646 4.796 -19.204 1.00 96.19 101 GLY A CA 1
ATOM 745 C C . GLY A 1 101 ? 7.315 4.349 -17.783 1.00 96.19 101 GLY A C 1
ATOM 746 O O . GLY A 1 101 ? 7.201 3.163 -17.487 1.00 96.19 101 GLY A O 1
ATOM 747 N N . VAL A 1 102 ? 7.211 5.315 -16.868 1.00 97.31 102 VAL A N 1
ATOM 748 C CA . VAL A 1 102 ? 6.812 5.057 -15.478 1.00 97.31 102 VAL A CA 1
ATOM 749 C C . VAL A 1 102 ? 5.293 4.977 -15.403 1.00 97.31 102 VAL A C 1
ATOM 751 O O . VAL A 1 102 ? 4.602 5.909 -15.807 1.00 97.31 102 VAL A O 1
ATOM 754 N N . ALA A 1 103 ? 4.792 3.890 -14.830 1.00 97.88 103 ALA A N 1
ATOM 755 C CA . ALA A 1 103 ? 3.379 3.670 -14.577 1.00 97.88 103 ALA A CA 1
ATOM 756 C C . ALA A 1 103 ? 3.095 3.611 -13.071 1.00 97.88 103 ALA A C 1
ATOM 758 O O . ALA A 1 103 ? 3.986 3.365 -12.249 1.00 97.88 103 ALA A O 1
ATOM 759 N N . THR A 1 104 ? 1.836 3.847 -12.713 1.00 98.00 104 THR A N 1
ATOM 760 C CA . THR A 1 104 ? 1.331 3.747 -11.344 1.00 98.00 104 THR A CA 1
ATOM 761 C C . THR A 1 104 ? 0.169 2.775 -11.284 1.00 98.00 104 THR A C 1
ATOM 763 O O . THR A 1 104 ? -0.622 2.672 -12.220 1.00 98.00 104 THR A O 1
ATOM 766 N N . SER A 1 105 ? 0.051 2.080 -10.157 1.00 98.25 105 SER A N 1
ATOM 767 C CA . SER A 1 105 ? -1.091 1.210 -9.885 1.00 98.25 105 SER A CA 1
ATOM 768 C C . SER A 1 105 ? -1.546 1.372 -8.448 1.00 98.25 105 SER A C 1
ATOM 770 O O . SER A 1 105 ? -0.736 1.638 -7.557 1.00 98.25 105 SER A O 1
ATOM 772 N N . TYR A 1 106 ? -2.844 1.198 -8.231 1.00 98.00 106 TYR A N 1
ATOM 773 C CA . TYR A 1 106 ? -3.482 1.313 -6.929 1.00 98.00 106 TYR A CA 1
ATOM 774 C C . TYR A 1 106 ? -4.234 0.025 -6.613 1.00 98.00 106 TYR A C 1
ATOM 776 O O . TYR A 1 106 ? -4.910 -0.531 -7.480 1.00 98.00 106 TYR A O 1
ATOM 784 N N . PHE A 1 107 ? -4.089 -0.451 -5.383 1.00 98.19 107 PHE A N 1
ATOM 785 C CA . PHE A 1 107 ? -4.740 -1.659 -4.893 1.00 98.19 107 PHE A CA 1
ATOM 786 C C . PHE A 1 107 ? -5.456 -1.357 -3.586 1.00 98.19 107 PHE A C 1
ATOM 788 O O . PHE A 1 107 ? -4.906 -0.651 -2.745 1.00 98.19 107 PHE A O 1
ATOM 795 N N . GLU A 1 108 ? -6.632 -1.939 -3.393 1.00 97.31 108 GLU A N 1
ATOM 796 C CA . GLU A 1 108 ? -7.373 -1.854 -2.138 1.00 97.31 108 GLU A CA 1
ATOM 797 C C . GLU A 1 108 ? -7.476 -3.238 -1.499 1.00 97.31 108 GLU A C 1
ATOM 799 O O . GLU A 1 108 ? -7.679 -4.241 -2.185 1.00 97.31 108 GLU A O 1
ATOM 804 N N . TYR A 1 109 ? -7.332 -3.279 -0.179 1.00 97.06 109 TYR A N 1
ATOM 805 C CA . TYR A 1 109 ? -7.459 -4.473 0.651 1.00 97.06 109 TYR A CA 1
ATOM 806 C C . TYR A 1 109 ? -8.354 -4.155 1.845 1.00 97.06 109 TYR A C 1
ATOM 808 O O . TYR A 1 109 ? -8.333 -3.027 2.326 1.00 97.06 109 TYR A O 1
ATOM 816 N N . GLY A 1 110 ? -9.098 -5.131 2.354 1.00 91.12 110 GLY A N 1
ATOM 817 C CA . GLY A 1 110 ? -9.928 -4.959 3.546 1.00 91.12 110 GLY A CA 1
ATOM 818 C C . GLY A 1 110 ? -11.103 -5.938 3.602 1.00 91.12 110 GLY A C 1
ATOM 819 O O . GLY A 1 110 ? -11.377 -6.594 2.590 1.00 91.12 110 GLY A O 1
ATOM 820 N N . PRO A 1 111 ? -11.793 -6.052 4.751 1.00 94.81 111 PRO A N 1
ATOM 821 C CA . PRO A 1 111 ? -11.389 -5.567 6.077 1.00 94.81 111 PRO A CA 1
ATOM 822 C C . PRO A 1 111 ? -10.215 -6.372 6.661 1.00 94.81 111 PRO A C 1
ATOM 824 O O . PRO A 1 111 ? -10.049 -7.558 6.368 1.00 94.81 111 PRO A O 1
ATOM 827 N N . LEU A 1 112 ? -9.376 -5.720 7.468 1.00 94.62 112 LEU A N 1
ATOM 828 C CA . LEU A 1 112 ? -8.182 -6.282 8.107 1.00 94.62 112 LEU A CA 1
ATOM 829 C C . LEU A 1 112 ? -8.268 -6.147 9.630 1.00 94.62 112 LEU A C 1
ATOM 831 O O . LEU A 1 112 ? -8.748 -5.141 10.148 1.00 94.62 112 LEU A O 1
ATOM 835 N N . ASN A 1 113 ? -7.735 -7.136 10.348 1.00 93.19 113 ASN A N 1
ATOM 836 C CA . ASN A 1 113 ? -7.645 -7.114 11.806 1.00 93.19 113 ASN A CA 1
ATOM 837 C C . ASN A 1 113 ? -6.309 -7.719 12.280 1.00 93.19 113 ASN A C 1
ATOM 839 O O . ASN A 1 113 ? -5.758 -8.616 11.634 1.00 93.19 113 ASN A O 1
ATOM 843 N N . GLY A 1 114 ? -5.784 -7.237 13.406 1.00 94.31 114 GLY A N 1
ATOM 844 C CA . GLY A 1 114 ? -4.519 -7.682 13.988 1.00 94.31 114 GLY A CA 1
ATOM 845 C C . GLY A 1 114 ? -3.299 -7.295 13.147 1.00 94.31 114 GLY A C 1
ATOM 846 O O . GLY A 1 114 ? -3.151 -6.154 12.729 1.00 94.31 114 GLY A O 1
ATOM 847 N N . THR A 1 115 ? -2.375 -8.234 12.925 1.00 97.19 115 THR A N 1
ATOM 848 C CA . THR A 1 115 ? -1.179 -8.006 12.094 1.00 97.19 115 THR A CA 1
ATOM 849 C C . THR A 1 115 ? -1.339 -8.694 10.745 1.00 97.19 115 THR A C 1
ATOM 851 O O . THR A 1 115 ? -1.262 -9.919 10.654 1.00 97.19 115 THR A O 1
ATOM 854 N N . THR A 1 116 ? -1.524 -7.910 9.685 1.00 98.00 116 THR A N 1
ATOM 855 C CA . THR A 1 116 ? -1.709 -8.419 8.323 1.00 98.00 116 THR A CA 1
ATOM 856 C C . THR A 1 116 ? -0.536 -8.040 7.431 1.00 98.00 116 THR A C 1
ATOM 858 O O . THR A 1 116 ? -0.198 -6.869 7.276 1.00 98.00 116 THR A O 1
ATOM 861 N N . ARG A 1 117 ? 0.061 -9.037 6.777 1.00 98.50 117 ARG A N 1
ATOM 862 C CA . ARG A 1 117 ? 1.089 -8.840 5.751 1.00 98.50 117 ARG A CA 1
ATOM 863 C C . ARG A 1 117 ? 0.449 -8.839 4.366 1.00 98.50 117 ARG A C 1
ATOM 865 O O . ARG A 1 117 ? -0.164 -9.826 3.975 1.00 98.50 117 ARG A O 1
ATOM 872 N N . ILE A 1 118 ? 0.654 -7.767 3.609 1.00 98.50 118 ILE A N 1
ATOM 873 C CA . ILE A 1 118 ? 0.114 -7.587 2.260 1.00 98.50 118 ILE A CA 1
ATOM 874 C C . ILE A 1 118 ? 1.267 -7.577 1.262 1.00 98.50 118 ILE A C 1
ATOM 876 O O . ILE A 1 118 ? 2.193 -6.772 1.379 1.00 98.50 118 ILE A O 1
ATOM 880 N N . ALA A 1 119 ? 1.194 -8.460 0.269 1.00 98.38 119 ALA A N 1
ATOM 881 C CA . ALA A 1 119 ? 2.095 -8.474 -0.877 1.00 98.38 119 ALA A CA 1
ATOM 882 C C . ALA A 1 119 ? 1.334 -8.006 -2.122 1.00 98.38 119 ALA A C 1
ATOM 884 O O . ALA A 1 119 ? 0.361 -8.642 -2.525 1.00 98.38 119 ALA A O 1
ATOM 885 N N . VAL A 1 120 ? 1.768 -6.901 -2.730 1.00 98.06 120 VAL A N 1
ATOM 886 C CA . VAL A 1 120 ? 1.138 -6.386 -3.952 1.00 98.06 120 VAL A CA 1
ATOM 887 C C . VAL A 1 120 ? 1.626 -7.154 -5.188 1.00 98.06 120 VAL A C 1
ATOM 889 O O . VAL A 1 120 ? 2.800 -7.541 -5.243 1.00 98.06 120 VAL A O 1
ATOM 892 N N . PRO A 1 121 ? 0.767 -7.354 -6.205 1.00 97.94 121 PRO A N 1
ATOM 893 C CA . PRO A 1 121 ? 1.175 -7.934 -7.479 1.00 97.94 121 PRO A CA 1
ATOM 894 C C . PRO A 1 121 ? 2.323 -7.160 -8.137 1.00 97.94 121 PRO A C 1
ATOM 896 O O . PRO A 1 121 ? 2.310 -5.930 -8.199 1.00 97.94 121 PRO A O 1
ATOM 899 N N . VAL A 1 122 ? 3.296 -7.889 -8.685 1.00 95.94 122 VAL A N 1
ATOM 900 C CA . VAL A 1 122 ? 4.374 -7.312 -9.499 1.00 95.94 122 VAL A CA 1
ATOM 901 C C . VAL A 1 122 ? 3.833 -7.070 -10.908 1.00 95.94 122 VAL A C 1
ATOM 903 O O . VAL A 1 122 ? 3.584 -8.028 -11.635 1.00 95.94 122 VAL A O 1
ATOM 906 N N . GLN A 1 123 ? 3.631 -5.805 -11.288 1.00 93.88 12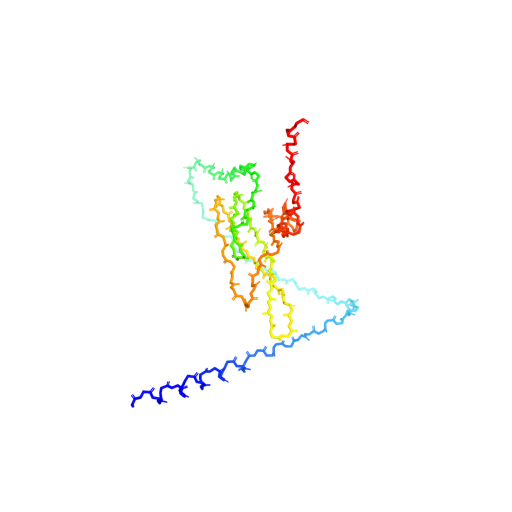3 GLN A N 1
ATOM 907 C CA . GLN A 1 123 ? 3.063 -5.440 -12.598 1.00 93.88 123 GLN A CA 1
ATOM 908 C C . GLN A 1 123 ? 4.127 -5.227 -13.684 1.00 93.88 123 GLN A C 1
ATOM 910 O O . GLN A 1 123 ? 3.861 -5.416 -14.867 1.00 93.88 123 GLN A O 1
ATOM 915 N N . GLY A 1 124 ? 5.350 -4.891 -13.282 1.00 93.25 124 GLY A N 1
ATOM 916 C CA . GLY A 1 124 ? 6.479 -4.711 -14.187 1.00 93.25 124 GLY A CA 1
ATOM 917 C C . GLY A 1 124 ? 7.806 -4.654 -13.442 1.00 93.25 124 GLY A C 1
ATOM 918 O O . GLY A 1 124 ? 7.882 -4.908 -12.230 1.00 93.25 124 GLY A O 1
ATOM 919 N N . SER A 1 125 ? 8.873 -4.320 -14.164 1.00 95.25 125 SER A N 1
ATOM 920 C CA . SER A 1 125 ? 10.189 -4.172 -13.549 1.00 95.25 125 SER A CA 1
ATOM 921 C C . SER A 1 125 ? 10.190 -2.993 -12.573 1.00 95.25 125 SER A C 1
ATOM 923 O O . SER A 1 125 ? 9.513 -1.983 -12.765 1.00 95.25 125 SER A O 1
ATOM 925 N N . GLY A 1 126 ? 10.914 -3.146 -11.464 1.00 93.19 126 GLY A N 1
ATOM 926 C CA . GLY A 1 126 ? 11.029 -2.095 -10.452 1.00 93.19 126 GLY A CA 1
ATOM 927 C C . GLY A 1 126 ? 9.747 -1.782 -9.672 1.00 93.19 126 GLY A C 1
ATOM 928 O O . GLY A 1 126 ? 9.701 -0.727 -9.045 1.00 93.19 126 GLY A O 1
ATOM 929 N N . THR A 1 127 ? 8.736 -2.668 -9.677 1.00 97.12 127 THR A N 1
ATOM 930 C CA . THR A 1 127 ? 7.506 -2.470 -8.884 1.00 97.12 127 THR A CA 1
ATOM 931 C C . THR A 1 127 ? 7.845 -2.137 -7.433 1.00 97.12 127 THR A C 1
ATOM 933 O O . THR A 1 127 ? 8.488 -2.928 -6.740 1.00 97.12 127 THR A O 1
ATOM 936 N N . THR A 1 128 ? 7.418 -0.957 -6.990 1.00 97.31 128 THR A N 1
ATOM 937 C CA . THR A 1 128 ? 7.721 -0.399 -5.674 1.00 97.31 128 THR A CA 1
ATOM 938 C C . THR A 1 128 ? 6.477 0.254 -5.084 1.00 97.31 128 THR A C 1
ATOM 940 O O . THR A 1 128 ? 5.847 1.096 -5.715 1.00 97.31 128 THR A O 1
ATOM 943 N N . ILE A 1 129 ? 6.128 -0.104 -3.850 1.00 98.06 129 ILE A N 1
ATOM 944 C CA . ILE A 1 129 ? 5.102 0.579 -3.062 1.00 98.06 129 ILE A CA 1
ATOM 945 C C . ILE A 1 129 ? 5.598 1.987 -2.741 1.00 98.06 129 ILE A C 1
ATOM 947 O O . ILE A 1 129 ? 6.650 2.139 -2.124 1.00 98.06 129 ILE A O 1
ATOM 951 N N . THR A 1 130 ? 4.828 3.006 -3.110 1.00 97.75 130 THR A N 1
ATOM 952 C CA . THR A 1 130 ?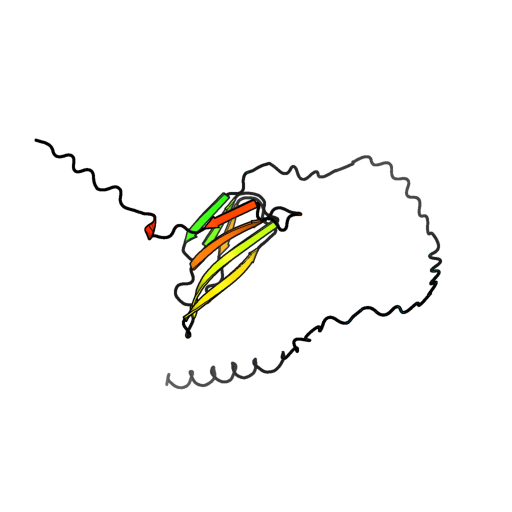 5.153 4.417 -2.861 1.00 97.75 130 THR A CA 1
ATOM 953 C C . THR A 1 130 ? 4.469 4.972 -1.622 1.00 97.75 130 THR A C 1
ATOM 955 O O . THR A 1 130 ? 5.056 5.784 -0.910 1.00 97.75 130 THR A O 1
ATOM 958 N N . TYR A 1 131 ? 3.238 4.549 -1.348 1.00 98.06 131 TYR A N 1
ATOM 959 C CA . TYR A 1 131 ? 2.488 4.983 -0.174 1.00 98.06 131 TYR A CA 1
ATOM 960 C C . TYR A 1 131 ? 1.422 3.959 0.206 1.00 98.06 131 TYR A C 1
ATOM 962 O O . TYR A 1 131 ? 1.012 3.130 -0.609 1.00 98.06 131 TYR A O 1
ATOM 970 N N . VAL A 1 132 ? 0.973 4.053 1.452 1.00 98.44 132 VAL A N 1
ATOM 971 C CA . VAL A 1 132 ? -0.138 3.282 2.004 1.00 98.44 132 VAL A CA 1
ATOM 972 C C . VAL A 1 132 ? -1.083 4.236 2.714 1.00 98.44 132 VAL A C 1
ATOM 974 O O . VAL A 1 132 ? -0.639 5.106 3.465 1.00 98.44 132 VAL A O 1
ATOM 977 N N . THR A 1 133 ? -2.373 4.056 2.477 1.00 97.62 133 THR A N 1
ATOM 978 C CA . THR A 1 133 ? -3.452 4.841 3.062 1.00 97.62 133 THR A CA 1
ATOM 979 C C . THR A 1 133 ? -4.425 3.901 3.758 1.00 97.62 133 THR A C 1
ATOM 981 O O . THR A 1 133 ? -4.880 2.934 3.157 1.00 97.62 133 THR A O 1
ATOM 984 N N . VAL A 1 134 ? -4.735 4.169 5.020 1.00 96.44 134 VAL A N 1
ATOM 985 C CA . VAL A 1 134 ? -5.642 3.368 5.849 1.00 96.44 134 VAL A CA 1
ATOM 986 C C . VAL A 1 134 ? -6.911 4.176 6.122 1.00 96.44 134 VAL A C 1
ATOM 988 O O . VAL A 1 134 ? -6.826 5.385 6.363 1.00 96.44 134 VAL A O 1
ATOM 991 N N . TYR A 1 135 ? -8.064 3.512 6.093 1.00 94.25 135 TYR A N 1
ATOM 992 C CA . TYR A 1 135 ? -9.389 4.073 6.363 1.00 94.25 135 TYR A CA 1
ATOM 993 C C . TYR A 1 135 ? -10.064 3.315 7.527 1.00 94.25 135 TYR A C 1
ATOM 995 O O . TYR A 1 135 ? -9.985 2.082 7.565 1.00 94.25 135 TYR A O 1
ATOM 1003 N N . ASP A 1 136 ? -10.712 4.036 8.454 1.00 89.56 136 ASP A N 1
ATOM 1004 C CA . ASP A 1 136 ? -11.707 3.459 9.375 1.00 89.56 136 ASP A CA 1
ATOM 1005 C C . ASP A 1 136 ? -13.029 3.223 8.646 1.00 89.56 136 ASP A C 1
ATOM 1007 O O . ASP A 1 136 ? -13.294 3.795 7.582 1.00 89.56 136 ASP A O 1
ATOM 1011 N N . ASP A 1 137 ? -13.862 2.378 9.255 1.00 73.19 137 ASP A N 1
ATOM 1012 C CA . ASP A 1 137 ? -15.265 2.276 8.886 1.00 73.19 137 ASP A CA 1
ATOM 1013 C C . ASP A 1 137 ? -15.910 3.663 8.950 1.00 73.19 137 ASP A C 1
ATOM 1015 O O . ASP A 1 137 ? -15.585 4.488 9.803 1.00 73.19 137 ASP A O 1
ATOM 1019 N N . GLU A 1 138 ? -16.838 3.910 8.035 1.00 65.38 138 GLU A N 1
ATOM 1020 C CA . GLU A 1 138 ? -17.660 5.122 7.926 1.00 65.38 138 GLU A CA 1
ATOM 1021 C C . GLU A 1 138 ? -17.042 6.368 7.263 1.00 65.38 138 GLU A C 1
ATOM 1023 O O . GLU A 1 138 ? -17.803 7.255 6.858 1.00 65.38 138 GLU A O 1
ATOM 1028 N N . ARG A 1 139 ? -15.717 6.489 7.081 1.00 61.94 139 ARG A N 1
ATOM 1029 C CA . ARG A 1 139 ? -15.121 7.737 6.553 1.00 61.94 139 ARG A CA 1
ATOM 1030 C C . ARG A 1 139 ? -14.405 7.547 5.217 1.00 61.94 139 ARG A C 1
ATOM 1032 O O . ARG A 1 139 ? -13.492 6.748 5.047 1.00 61.94 139 ARG A O 1
ATOM 1039 N N . ALA A 1 140 ? -14.750 8.402 4.250 1.00 78.00 140 ALA A N 1
ATOM 1040 C CA . ALA A 1 140 ? -13.936 8.607 3.045 1.00 78.00 140 ALA A CA 1
ATOM 1041 C C . ALA A 1 140 ? -12.594 9.311 3.352 1.00 78.00 140 ALA A C 1
ATOM 1043 O O . ALA A 1 140 ? -11.741 9.447 2.474 1.00 78.00 140 ALA A O 1
ATOM 1044 N N . THR A 1 141 ? -12.410 9.769 4.592 1.00 85.38 141 THR A N 1
ATOM 1045 C CA . THR A 1 141 ? -11.198 10.433 5.066 1.00 85.38 141 THR A CA 1
ATOM 1046 C C . THR A 1 141 ? -10.193 9.393 5.554 1.00 85.38 141 THR A C 1
ATOM 1048 O O . THR A 1 141 ? -10.549 8.558 6.379 1.00 85.38 141 THR A O 1
ATOM 1051 N N . PRO A 1 142 ? -8.933 9.438 5.102 1.00 92.81 142 PRO A N 1
ATOM 1052 C CA . PRO A 1 142 ? -7.921 8.514 5.588 1.00 92.81 142 PRO A CA 1
ATOM 1053 C C . PRO A 1 142 ? -7.539 8.820 7.040 1.00 92.81 142 PRO A C 1
ATOM 1055 O O . PRO A 1 142 ? -7.236 9.965 7.376 1.00 92.81 142 PRO A O 1
ATOM 1058 N N . MET A 1 143 ? -7.481 7.789 7.881 1.00 92.38 143 MET A N 1
ATOM 1059 C CA . MET A 1 143 ? -6.968 7.885 9.256 1.00 92.38 143 MET A CA 1
ATOM 1060 C C . MET A 1 143 ? -5.437 7.975 9.296 1.00 92.38 143 MET A C 1
ATOM 1062 O O . MET A 1 143 ? -4.863 8.620 10.169 1.00 92.38 143 MET A O 1
ATOM 1066 N N . LEU A 1 144 ? -4.766 7.349 8.327 1.00 94.50 144 LEU A N 1
ATOM 1067 C CA . LEU A 1 144 ? -3.314 7.334 8.209 1.00 94.50 144 LEU A CA 1
ATOM 1068 C C . LEU A 1 144 ? -2.929 7.309 6.734 1.00 94.50 144 LEU A C 1
ATOM 1070 O O . LEU A 1 144 ? -3.442 6.506 5.961 1.00 94.50 144 LEU A O 1
ATOM 1074 N N . THR A 1 145 ? -1.981 8.156 6.343 1.00 96.62 145 THR A N 1
ATOM 1075 C CA . THR A 1 145 ? -1.260 8.014 5.074 1.00 96.62 145 THR A CA 1
ATOM 1076 C C . THR A 1 145 ? 0.228 8.005 5.366 1.00 96.62 145 THR A C 1
ATOM 1078 O O . THR A 1 145 ? 0.758 8.953 5.942 1.00 96.62 145 THR A O 1
ATOM 1081 N N . LYS A 1 146 ? 0.912 6.931 4.970 1.00 96.88 146 LYS A N 1
ATOM 1082 C CA . LYS A 1 146 ? 2.352 6.767 5.151 1.00 96.88 146 LYS A CA 1
ATOM 1083 C C . LYS A 1 146 ? 3.022 6.631 3.793 1.00 96.88 146 LYS A C 1
ATOM 1085 O O . LYS A 1 146 ? 2.696 5.734 3.018 1.00 96.88 146 LYS A O 1
ATOM 1090 N N . GLN A 1 147 ? 3.973 7.512 3.507 1.00 97.31 147 GLN A N 1
ATOM 1091 C CA . GLN A 1 147 ? 4.827 7.393 2.328 1.00 97.31 147 GLN A CA 1
ATOM 1092 C C . GLN A 1 147 ? 5.997 6.458 2.626 1.00 97.31 147 GLN A C 1
ATOM 1094 O O . GLN A 1 147 ? 6.517 6.431 3.747 1.00 97.31 147 GLN A O 1
ATOM 1099 N N . ARG A 1 148 ? 6.422 5.690 1.621 1.00 94.75 148 ARG A N 1
ATOM 1100 C CA . ARG A 1 148 ? 7.657 4.918 1.726 1.00 94.75 148 ARG A CA 1
ATOM 1101 C C . ARG A 1 148 ? 8.826 5.904 1.844 1.00 94.75 148 ARG A C 1
ATOM 1103 O O . ARG A 1 148 ? 8.920 6.803 1.008 1.00 94.75 148 ARG A O 1
ATOM 1110 N N . PRO A 1 149 ? 9.741 5.731 2.810 1.00 90.12 149 PRO A N 1
ATOM 1111 C CA . PRO A 1 149 ? 10.961 6.524 2.854 1.00 90.12 149 PRO A CA 1
ATOM 1112 C C . PRO A 1 149 ? 11.734 6.394 1.535 1.00 90.12 149 PRO A C 1
ATOM 1114 O O . PRO A 1 149 ? 12.078 5.288 1.111 1.00 90.12 149 PRO A O 1
ATOM 1117 N N . THR A 1 150 ? 12.002 7.515 0.872 1.00 83.56 150 THR A N 1
ATOM 1118 C CA . THR A 1 150 ? 12.930 7.575 -0.259 1.00 83.56 150 THR A CA 1
ATOM 1119 C C . THR A 1 150 ? 14.360 7.493 0.261 1.00 83.56 150 THR A C 1
ATOM 1121 O O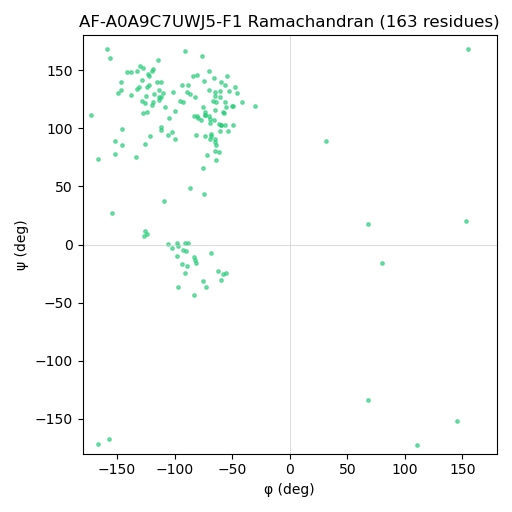 . THR A 1 150 ? 14.695 8.105 1.274 1.00 83.56 150 THR A O 1
ATOM 1124 N N . ALA A 1 151 ? 15.230 6.773 -0.453 1.00 66.69 151 ALA A N 1
ATOM 1125 C CA . ALA A 1 151 ? 16.641 6.619 -0.079 1.00 66.69 151 ALA A CA 1
ATOM 1126 C C . ALA A 1 151 ? 17.375 7.967 0.107 1.00 66.69 151 ALA A C 1
ATOM 1128 O O . ALA A 1 151 ? 18.322 8.046 0.880 1.00 66.69 151 ALA A O 1
ATOM 1129 N N . ALA A 1 152 ? 16.896 9.044 -0.526 1.00 58.59 152 ALA A N 1
ATOM 1130 C CA . ALA A 1 152 ? 17.424 10.399 -0.356 1.00 58.59 152 ALA A CA 1
ATOM 1131 C C . ALA A 1 152 ? 17.301 10.951 1.083 1.00 58.59 152 ALA A C 1
ATOM 1133 O O . ALA A 1 152 ? 18.079 11.817 1.469 1.00 58.59 152 ALA A O 1
ATOM 1134 N N . ASN A 1 153 ? 16.376 10.430 1.898 1.00 52.59 153 ASN A N 1
ATOM 1135 C CA . ASN A 1 153 ? 16.207 10.848 3.293 1.00 52.59 153 ASN A CA 1
ATOM 1136 C C . ASN A 1 153 ? 17.079 10.066 4.289 1.00 52.59 153 ASN A C 1
ATOM 1138 O O . ASN A 1 153 ? 17.038 10.357 5.480 1.00 52.59 153 ASN A O 1
ATOM 1142 N N . MET A 1 154 ? 17.909 9.123 3.831 1.00 47.72 154 MET A N 1
ATOM 1143 C CA . MET A 1 154 ? 18.988 8.538 4.641 1.00 47.72 154 MET A CA 1
ATOM 1144 C C . MET A 1 154 ? 20.258 9.392 4.522 1.00 47.72 154 MET A C 1
ATOM 1146 O O . MET A 1 154 ? 21.334 8.881 4.217 1.00 47.72 154 MET A O 1
ATOM 1150 N N . THR A 1 155 ? 20.127 10.712 4.697 1.00 49.47 155 THR A N 1
ATOM 1151 C CA . THR A 1 155 ? 21.276 11.624 4.693 1.00 49.47 155 THR A CA 1
ATOM 1152 C C . THR A 1 155 ? 22.117 11.351 5.936 1.00 49.47 155 THR A C 1
ATOM 1154 O O . THR A 1 155 ? 21.830 11.844 7.020 1.00 49.47 155 THR A O 1
ATOM 1157 N N . THR A 1 156 ? 23.115 10.492 5.741 1.00 53.53 156 THR A N 1
ATOM 1158 C CA . THR A 1 156 ? 24.494 10.634 6.203 1.00 53.53 156 THR A CA 1
ATOM 1159 C C . THR A 1 156 ? 24.628 11.399 7.518 1.00 53.53 156 THR A C 1
ATOM 1161 O O . THR A 1 156 ? 24.855 12.608 7.508 1.00 53.53 156 THR A O 1
ATOM 1164 N N . GLU A 1 157 ? 24.573 10.700 8.657 1.00 54.38 157 GLU A N 1
ATOM 1165 C CA . GLU A 1 157 ? 25.359 11.169 9.798 1.00 54.38 157 GLU A CA 1
ATOM 1166 C C . GLU A 1 157 ? 26.814 11.214 9.311 1.00 54.38 157 GLU A C 1
ATOM 1168 O O . GLU A 1 157 ? 27.360 10.169 8.936 1.00 54.38 157 GLU A O 1
ATOM 1173 N N . PRO A 1 158 ? 27.443 12.399 9.205 1.00 56.38 158 PRO A N 1
ATOM 1174 C CA . PRO A 1 158 ? 28.847 12.452 8.855 1.00 56.38 158 PRO A CA 1
ATOM 1175 C C . PRO A 1 158 ? 29.583 11.693 9.952 1.00 56.38 158 PRO A C 1
ATOM 1177 O O . PRO A 1 158 ? 29.377 11.979 11.131 1.00 56.38 158 PRO A O 1
ATOM 1180 N N . CYS A 1 159 ? 30.414 10.716 9.577 1.00 57.28 159 CYS A N 1
ATOM 1181 C CA . CYS A 1 159 ? 31.331 10.076 10.508 1.00 57.28 159 CYS A CA 1
ATOM 1182 C C . CYS A 1 159 ? 32.074 11.188 11.250 1.00 57.28 159 CYS A C 1
ATOM 1184 O O . CYS A 1 159 ? 32.942 11.852 10.678 1.00 57.28 159 CYS A O 1
ATOM 1186 N N . ARG A 1 160 ? 31.676 11.445 12.500 1.00 66.19 160 ARG A N 1
ATOM 1187 C CA . ARG A 1 160 ? 32.321 12.414 13.372 1.00 66.19 160 ARG A CA 1
ATOM 1188 C C . ARG A 1 160 ? 33.675 11.810 13.689 1.00 66.19 160 ARG A C 1
ATOM 1190 O O . ARG A 1 160 ? 33.798 10.996 14.594 1.00 66.19 160 ARG A O 1
ATOM 1197 N N . GLY A 1 161 ? 34.653 12.142 12.851 1.00 62.34 161 GLY A N 1
ATOM 1198 C CA . GLY A 1 161 ? 36.048 11.831 13.082 1.00 62.34 161 GLY A CA 1
ATOM 1199 C C . GLY A 1 161 ? 36.426 12.422 14.427 1.00 62.34 161 GLY A C 1
ATOM 1200 O O . GLY A 1 161 ? 36.582 13.634 14.567 1.00 62.34 161 GLY A O 1
ATOM 1201 N N . GLU A 1 162 ? 36.502 11.552 15.422 1.00 63.25 162 GLU A N 1
ATOM 1202 C CA . GLU A 1 162 ? 37.156 11.798 16.691 1.00 63.25 162 GLU A CA 1
ATOM 1203 C C . GLU A 1 162 ? 38.643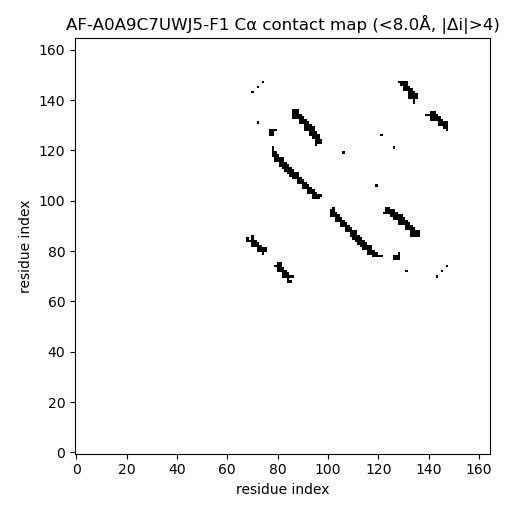 11.981 16.373 1.00 63.25 162 GLU A C 1
ATOM 1205 O O . GLU A 1 162 ? 39.409 11.028 16.257 1.00 63.25 162 GLU A O 1
ATOM 1210 N N . SER A 1 163 ? 39.027 13.226 16.083 1.00 65.94 163 SER A N 1
ATOM 1211 C CA . SER A 1 163 ? 40.422 13.600 15.898 1.00 65.94 163 SER A CA 1
ATOM 1212 C C . SER A 1 163 ? 41.072 13.618 17.274 1.00 65.94 163 SER A C 1
ATOM 1214 O O . SER A 1 163 ? 41.004 14.611 17.994 1.00 65.94 163 SER A O 1
ATOM 1216 N N . ALA A 1 164 ? 41.666 12.492 17.647 1.00 67.94 164 ALA A N 1
ATOM 1217 C CA . ALA A 1 164 ? 42.625 12.424 18.731 1.00 67.94 164 ALA A CA 1
ATOM 1218 C C . ALA A 1 164 ? 43.948 13.059 18.272 1.00 67.94 164 ALA A C 1
ATOM 1220 O O . ALA A 1 164 ? 44.601 12.508 17.385 1.00 67.94 164 ALA A O 1
ATOM 1221 N N . ALA A 1 165 ? 44.303 14.211 18.852 1.00 61.06 165 ALA A N 1
ATOM 1222 C CA . ALA A 1 165 ? 45.661 14.643 19.228 1.00 61.06 165 ALA A CA 1
ATOM 1223 C C . ALA A 1 165 ? 45.633 16.094 19.729 1.00 61.06 165 ALA A C 1
ATOM 1225 O O . ALA A 1 165 ? 45.206 16.977 18.950 1.00 61.06 165 ALA A O 1
#

Nearest PDB structures (foldseek):
  8wae-assembly2_B  TM=4.420E-01  e=4.116E-01  Flammeovirga sp. OC4
  5e55-assembly1_A  TM=3.504E-01  e=2.968E-01  Mus musculus
  8f9q-assembly2_B  TM=4.550E-01  e=1.794E+00  Cavia porcellus
  8f9p-assembly1_A  TM=4.376E-01  e=1.895E+00  Canis lupus familiaris
  7y8s-assembly1_A  TM=4.625E-01  e=2.930E+00  Chelicerata